Protein AF-A0A957NV03-F1 (afdb_monomer_lite)

pLDDT: mean 85.72, std 12.68, range [46.47, 97.94]

Structure (mmCIF, N/CA/C/O backbone):
data_AF-A0A957NV03-F1
#
_entry.id   AF-A0A957NV03-F1
#
loop_
_atom_site.group_PDB
_atom_site.id
_atom_site.type_symbol
_atom_site.label_atom_id
_atom_site.label_alt_id
_atom_site.label_comp_id
_atom_site.label_asym_id
_atom_site.label_entity_id
_atom_site.label_seq_id
_atom_site.pdbx_PDB_ins_code
_atom_site.Cartn_x
_atom_site.Cartn_y
_atom_site.Cartn_z
_atom_site.occupancy
_atom_site.B_iso_or_equiv
_atom_site.auth_seq_id
_atom_site.auth_comp_id
_atom_site.auth_asym_id
_atom_site.auth_atom_id
_atom_site.pdbx_PDB_model_num
ATOM 1 N N . MET A 1 1 ? -31.231 8.251 11.715 1.00 48.91 1 MET A N 1
ATOM 2 C CA . MET A 1 1 ? -30.015 7.651 11.128 1.00 48.91 1 MET A CA 1
ATOM 3 C C . MET A 1 1 ? -29.763 6.342 11.846 1.00 48.91 1 MET A C 1
ATOM 5 O O . MET A 1 1 ? -29.862 6.335 13.066 1.00 48.91 1 MET A O 1
ATOM 9 N N . VAL A 1 2 ? -29.524 5.251 11.121 1.00 46.47 2 VAL A N 1
ATOM 10 C CA . VAL A 1 2 ? -29.076 3.990 11.728 1.00 46.47 2 VAL A CA 1
ATOM 11 C C . VAL A 1 2 ? -27.560 4.096 11.855 1.00 46.47 2 VAL A C 1
ATOM 13 O O . VAL A 1 2 ? -26.880 4.207 10.840 1.00 46.47 2 VAL A O 1
ATOM 16 N N . ALA A 1 3 ? -27.045 4.147 13.083 1.00 68.62 3 ALA A N 1
ATOM 17 C CA . ALA A 1 3 ? -25.623 3.930 13.319 1.00 68.62 3 ALA A CA 1
ATOM 18 C C . ALA A 1 3 ? -25.361 2.442 13.063 1.00 68.62 3 ALA A C 1
ATOM 20 O O . ALA A 1 3 ? -26.075 1.599 13.600 1.00 68.62 3 ALA A O 1
ATOM 21 N N . THR A 1 4 ? -24.396 2.121 12.206 1.00 72.75 4 THR A N 1
ATOM 22 C CA . THR A 1 4 ? -24.126 0.743 11.763 1.00 72.75 4 THR A CA 1
ATOM 23 C C . THR A 1 4 ? -23.690 -0.185 12.901 1.00 72.75 4 THR A C 1
ATOM 25 O O . THR A 1 4 ? -23.749 -1.397 12.732 1.00 72.75 4 THR A O 1
ATOM 28 N N . GLY A 1 5 ? -23.273 0.366 14.051 1.00 84.19 5 GLY A N 1
ATOM 29 C CA . GLY A 1 5 ? -22.762 -0.403 15.190 1.00 84.19 5 GLY A CA 1
ATOM 30 C C . GLY A 1 5 ? -21.439 -1.110 14.889 1.00 84.19 5 GLY A C 1
ATOM 31 O O . GLY A 1 5 ? -21.126 -2.103 15.530 1.00 84.19 5 GLY A O 1
ATOM 32 N N . ILE A 1 6 ? -20.708 -0.650 13.868 1.00 87.50 6 ILE A N 1
ATOM 33 C CA . ILE A 1 6 ? -19.440 -1.242 13.439 1.00 87.50 6 ILE A CA 1
ATOM 34 C C . ILE A 1 6 ? -18.305 -0.681 14.302 1.00 87.50 6 ILE A C 1
ATOM 36 O O . ILE A 1 6 ? -18.028 0.522 14.273 1.00 87.50 6 ILE A O 1
ATOM 40 N N . ASP A 1 7 ? -17.625 -1.576 15.017 1.00 91.50 7 ASP A N 1
ATOM 41 C CA . ASP A 1 7 ? -16.477 -1.260 15.879 1.00 91.50 7 ASP A CA 1
ATOM 42 C C . ASP A 1 7 ? -15.123 -1.492 15.186 1.00 91.50 7 ASP A C 1
ATOM 44 O O . ASP A 1 7 ? -14.074 -1.098 15.697 1.00 91.50 7 ASP A O 1
ATOM 48 N N . GLY A 1 8 ? -15.128 -2.125 14.009 1.00 93.50 8 GLY A N 1
ATOM 49 C CA . GLY A 1 8 ? -13.911 -2.471 13.285 1.00 93.50 8 GLY A CA 1
ATOM 50 C C . GLY A 1 8 ? -14.093 -2.556 11.775 1.00 93.50 8 GLY A C 1
ATOM 51 O O . GLY A 1 8 ? -15.177 -2.863 11.285 1.00 93.50 8 GLY A O 1
ATOM 52 N N . LEU A 1 9 ? -13.012 -2.306 11.042 1.00 94.50 9 LEU A N 1
ATOM 53 C CA . LEU A 1 9 ? -12.926 -2.496 9.597 1.00 94.50 9 LEU A CA 1
ATOM 54 C C . LEU A 1 9 ? -11.774 -3.456 9.298 1.00 94.50 9 LEU A C 1
ATOM 56 O O . LEU A 1 9 ? -10.639 -3.192 9.693 1.00 94.50 9 LEU A O 1
ATOM 60 N N . TRP A 1 10 ? -12.083 -4.557 8.616 1.00 94.88 10 TRP A N 1
ATOM 61 C CA . TRP A 1 10 ? -11.098 -5.485 8.070 1.00 94.88 10 TRP A CA 1
ATOM 62 C C . TRP A 1 10 ? -11.007 -5.256 6.569 1.00 94.88 10 TRP A C 1
ATOM 64 O O . TRP A 1 10 ? -11.971 -5.507 5.845 1.00 94.88 10 TRP A O 1
ATOM 74 N N . VAL A 1 11 ? -9.864 -4.752 6.125 1.00 94.50 11 VAL A N 1
ATOM 75 C CA . VAL A 1 11 ? -9.559 -4.581 4.711 1.00 94.50 11 VAL A CA 1
ATOM 76 C C . VAL A 1 11 ? -8.785 -5.811 4.268 1.00 94.50 11 VAL A C 1
ATOM 78 O O . VAL A 1 11 ? -7.706 -6.077 4.799 1.00 94.50 11 VAL A O 1
ATOM 81 N N . ASP A 1 12 ? -9.366 -6.551 3.325 1.00 90.81 12 ASP A N 1
ATOM 82 C CA . ASP A 1 12 ? -8.708 -7.655 2.615 1.00 90.81 12 ASP A CA 1
ATOM 83 C C . ASP A 1 12 ? -7.417 -7.155 1.928 1.00 90.81 12 ASP A C 1
ATOM 85 O O . ASP A 1 12 ? -7.153 -5.950 1.852 1.00 90.81 12 ASP A O 1
ATOM 89 N N . GLN A 1 13 ? -6.581 -8.057 1.428 1.00 86.88 13 GLN A N 1
ATOM 90 C CA . GLN A 1 13 ? -5.290 -7.707 0.853 1.00 86.88 13 GLN A CA 1
ATOM 91 C C . GLN A 1 13 ? -5.417 -6.703 -0.297 1.00 86.88 13 GLN A C 1
ATOM 93 O O . GLN A 1 13 ? -5.897 -7.009 -1.391 1.00 86.88 13 GLN A O 1
ATOM 98 N N . VAL A 1 14 ? -4.894 -5.496 -0.076 1.00 88.56 14 VAL A N 1
ATOM 99 C CA . VAL A 1 14 ? -4.741 -4.495 -1.133 1.00 88.56 14 VAL A CA 1
ATOM 100 C C . VAL A 1 14 ? -3.469 -4.802 -1.914 1.00 88.56 14 VAL A C 1
ATOM 102 O O . VAL A 1 14 ? -2.394 -4.973 -1.333 1.00 88.56 14 VAL A O 1
ATOM 105 N N . TYR A 1 15 ? -3.582 -4.843 -3.238 1.00 85.88 15 TYR A N 1
ATOM 106 C CA . TYR A 1 15 ? -2.468 -5.104 -4.140 1.00 85.88 15 TYR A CA 1
ATOM 107 C C . TYR A 1 15 ? -2.369 -4.051 -5.242 1.00 85.88 15 TYR A C 1
ATOM 109 O O . TYR A 1 15 ? -3.368 -3.556 -5.760 1.00 85.88 15 TYR A O 1
ATOM 117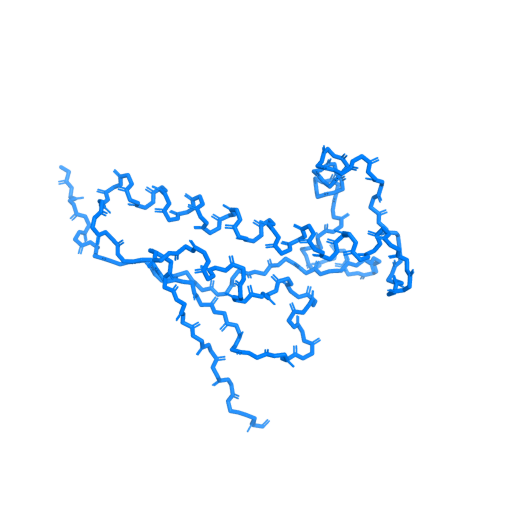 N N . LEU A 1 16 ? -1.135 -3.760 -5.649 1.00 88.62 16 LEU A N 1
ATOM 118 C CA . LEU A 1 16 ? -0.827 -2.953 -6.825 1.00 88.62 16 LEU A CA 1
ATOM 119 C C . LEU A 1 16 ? 0.256 -3.676 -7.623 1.00 88.62 16 LEU A C 1
ATOM 121 O O . LEU A 1 16 ? 1.433 -3.589 -7.288 1.00 88.62 16 LEU A O 1
ATOM 125 N N . GLN A 1 17 ? -0.138 -4.434 -8.647 1.00 86.69 17 GLN A N 1
ATOM 126 C CA . GLN A 1 17 ? 0.749 -5.366 -9.356 1.00 86.69 17 GLN A CA 1
ATOM 127 C C . GLN A 1 17 ? 1.823 -4.648 -10.173 1.00 86.69 17 GLN A C 1
ATOM 129 O O . GLN A 1 17 ? 1.489 -3.754 -10.937 1.00 86.69 17 GLN A O 1
ATOM 134 N N . SER A 1 18 ? 3.081 -5.095 -10.111 1.00 83.38 18 SER A N 1
ATOM 135 C CA . SER A 1 18 ? 4.235 -4.523 -10.827 1.00 83.38 18 SER A CA 1
ATOM 136 C C . SER A 1 18 ? 4.233 -4.793 -12.331 1.00 83.38 18 SER A C 1
ATOM 138 O O . SER A 1 18 ? 5.268 -4.620 -12.969 1.00 83.38 18 SER A O 1
ATOM 140 N N . SER A 1 19 ? 3.113 -5.261 -12.878 1.00 77.38 19 SER A N 1
ATOM 141 C CA . SER A 1 19 ? 2.914 -5.608 -14.278 1.00 77.38 19 SER A CA 1
ATOM 142 C C . SER A 1 19 ? 3.402 -4.492 -15.201 1.00 77.38 19 SER A C 1
ATOM 144 O O . SER A 1 19 ? 2.787 -3.427 -15.301 1.00 77.38 19 SER A O 1
ATOM 146 N N . ILE A 1 20 ? 4.520 -4.748 -15.876 1.00 73.94 20 ILE A N 1
ATOM 147 C CA . ILE A 1 20 ? 5.070 -3.929 -16.955 1.00 73.94 20 ILE A CA 1
ATOM 148 C C . ILE A 1 20 ? 5.148 -4.830 -18.188 1.00 73.94 20 ILE A C 1
ATOM 150 O O . ILE A 1 20 ? 5.739 -5.907 -18.131 1.00 73.94 20 ILE A O 1
ATOM 154 N N . GLY A 1 21 ? 4.560 -4.403 -19.304 1.00 64.56 21 GLY A N 1
ATOM 155 C CA . GLY A 1 21 ? 4.502 -5.210 -20.525 1.00 64.56 21 GLY A CA 1
ATOM 156 C C . GLY A 1 21 ? 3.194 -6.011 -20.639 1.00 64.56 21 GLY A C 1
ATOM 157 O O . GLY A 1 21 ? 2.152 -5.468 -20.305 1.00 64.56 21 GLY A O 1
ATOM 158 N N . PRO A 1 22 ? 3.198 -7.273 -21.119 1.00 53.03 22 PRO A N 1
ATOM 159 C CA . PRO A 1 22 ? 2.035 -7.963 -21.715 1.00 53.03 22 PRO A CA 1
ATOM 160 C C . PRO A 1 22 ? 0.904 -8.371 -20.746 1.00 53.03 22 PRO A C 1
ATOM 162 O O . PRO A 1 22 ? 0.101 -9.237 -21.078 1.00 53.03 22 PRO A O 1
ATO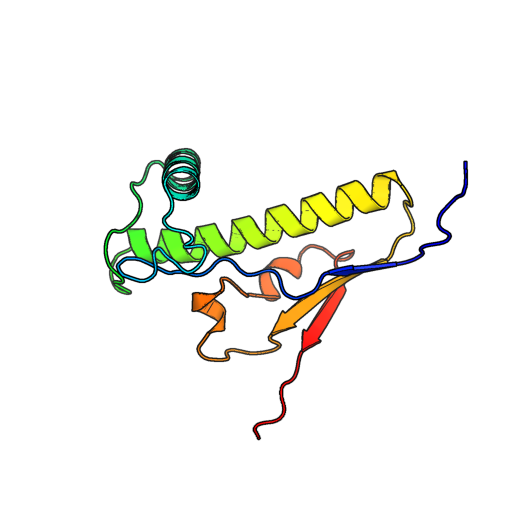M 165 N N . HIS A 1 23 ? 0.838 -7.768 -19.563 1.00 62.06 23 HIS A N 1
ATOM 166 C CA . HIS A 1 23 ? -0.156 -8.010 -18.515 1.00 62.06 23 HIS A CA 1
ATOM 167 C C . HIS A 1 23 ? -1.169 -6.852 -18.416 1.00 62.06 23 HIS A C 1
ATOM 169 O O . HIS A 1 23 ? -1.699 -6.571 -17.339 1.00 62.06 23 HIS A O 1
ATOM 175 N N . ASP A 1 24 ? -1.416 -6.157 -19.533 1.00 59.81 24 ASP A N 1
ATOM 176 C CA . ASP A 1 24 ? -2.322 -5.001 -19.631 1.00 59.81 24 ASP A CA 1
ATOM 177 C C . ASP A 1 24 ? -3.779 -5.337 -19.252 1.00 59.81 24 ASP A C 1
ATOM 179 O O . ASP A 1 24 ? -4.575 -4.451 -18.942 1.00 59.81 24 ASP A O 1
ATOM 183 N N . ASP A 1 25 ? -4.137 -6.621 -19.251 1.00 62.84 25 ASP A N 1
ATOM 184 C CA . ASP A 1 25 ? -5.432 -7.153 -18.835 1.00 62.84 25 ASP A CA 1
ATOM 185 C C . ASP A 1 25 ? -5.564 -7.361 -17.311 1.00 62.84 25 ASP A C 1
ATOM 187 O O . ASP A 1 25 ? -6.669 -7.608 -16.823 1.00 62.84 25 ASP A O 1
ATOM 191 N N . LEU A 1 26 ? -4.480 -7.210 -16.536 1.00 60.75 26 LEU A N 1
ATOM 192 C CA . LEU A 1 26 ? -4.410 -7.558 -15.107 1.00 60.75 26 LEU A CA 1
ATOM 193 C C . LEU A 1 26 ? -4.285 -6.353 -14.161 1.00 60.75 26 LEU A C 1
ATOM 195 O O . LEU A 1 26 ? -3.495 -6.386 -13.219 1.00 60.75 26 LEU A O 1
ATOM 199 N N . TRP A 1 27 ? -5.085 -5.303 -14.383 1.00 69.19 27 TRP A N 1
ATOM 200 C CA . TRP A 1 27 ? -5.101 -4.074 -13.561 1.00 69.19 27 TRP A CA 1
ATOM 201 C C . TRP A 1 27 ? -3.668 -3.578 -13.285 1.00 69.19 27 TRP A C 1
ATOM 203 O O . TRP A 1 27 ? -3.233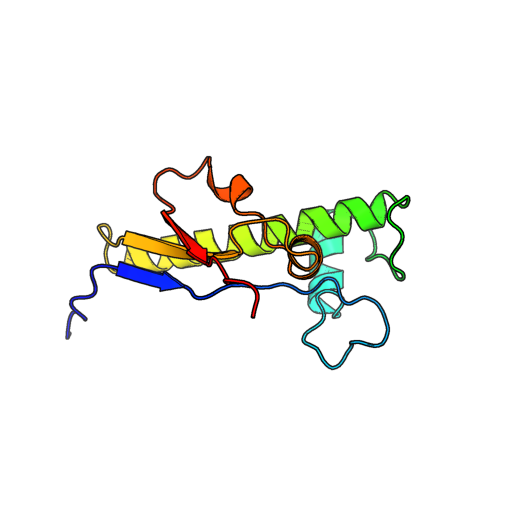 -3.512 -12.129 1.00 69.19 27 TRP A O 1
ATOM 213 N N . PRO A 1 28 ? -2.889 -3.322 -14.353 1.00 72.94 28 PRO A N 1
ATOM 214 C CA . PRO A 1 28 ? -1.461 -3.110 -14.226 1.00 72.94 28 PRO A CA 1
ATOM 215 C C . PRO A 1 28 ? -1.201 -1.809 -13.482 1.00 72.94 28 PRO A C 1
ATOM 217 O O . PRO A 1 28 ? -1.832 -0.791 -13.761 1.00 72.94 28 PRO A O 1
ATOM 220 N N . SER A 1 29 ? -0.188 -1.783 -12.618 1.00 80.31 29 SER A N 1
ATOM 221 C CA . SER A 1 29 ? 0.258 -0.510 -12.065 1.00 80.31 29 SER A CA 1
ATOM 222 C C . SER A 1 29 ? 0.930 0.375 -13.119 1.00 80.31 29 SER A C 1
ATOM 224 O O . SER A 1 29 ? 1.356 1.463 -12.789 1.00 80.31 29 SER A O 1
ATOM 226 N N . SER A 1 30 ? 1.085 -0.050 -14.375 1.00 84.56 30 SER A N 1
ATOM 227 C CA . SER A 1 30 ? 1.693 0.744 -15.455 1.00 84.56 30 SER A CA 1
ATOM 228 C C . SER A 1 30 ? 0.689 1.456 -16.369 1.00 84.56 30 SER A C 1
ATOM 230 O O . SER A 1 30 ? 1.081 2.024 -17.390 1.00 84.56 30 SER A O 1
ATOM 232 N N . ASP A 1 31 ? -0.594 1.483 -15.996 1.00 85.19 31 ASP A N 1
ATOM 233 C CA . ASP A 1 31 ? -1.628 2.204 -16.737 1.00 85.19 31 ASP A CA 1
ATOM 234 C C . ASP A 1 31 ? -1.350 3.731 -16.822 1.00 85.19 31 ASP A C 1
ATOM 236 O O . ASP A 1 31 ? -0.567 4.279 -16.033 1.00 85.19 31 ASP A O 1
ATOM 240 N N . PRO A 1 32 ? -1.988 4.469 -17.755 1.00 88.62 32 PRO A N 1
ATOM 241 C CA . PRO A 1 32 ? -1.725 5.897 -17.951 1.00 88.62 32 PRO A CA 1
ATOM 242 C C . PRO A 1 32 ? -1.908 6.775 -16.703 1.00 88.62 32 PRO A C 1
ATOM 244 O O . PRO A 1 32 ? -1.178 7.759 -16.549 1.00 88.62 32 PRO A O 1
ATOM 247 N N . CYS A 1 33 ? -2.849 6.445 -15.811 1.00 89.06 33 CYS A N 1
ATOM 248 C CA . CYS A 1 33 ? -3.048 7.188 -14.568 1.00 89.06 33 CYS A CA 1
ATOM 249 C C . CYS A 1 33 ? -1.880 6.949 -13.610 1.00 89.06 33 CYS A C 1
ATOM 251 O O . CYS A 1 33 ? -1.325 7.911 -13.076 1.00 89.06 33 CYS A O 1
ATOM 253 N N . SER A 1 34 ? -1.452 5.697 -13.449 1.00 89.94 34 SER A N 1
ATOM 254 C CA . SER A 1 34 ? -0.297 5.362 -12.614 1.00 89.94 34 SER A CA 1
ATOM 255 C C . SER A 1 34 ? 1.007 5.945 -13.168 1.00 89.94 34 SER A C 1
ATOM 257 O O . SER A 1 34 ? 1.811 6.493 -12.412 1.00 89.94 34 SER A O 1
ATOM 259 N N . ALA A 1 35 ? 1.192 5.945 -14.492 1.00 91.62 35 ALA A N 1
ATOM 260 C CA . ALA A 1 35 ? 2.327 6.595 -15.148 1.00 91.62 35 ALA A CA 1
ATOM 261 C C . ALA A 1 35 ? 2.371 8.109 -14.878 1.00 91.62 35 ALA A C 1
ATOM 263 O O . ALA A 1 35 ? 3.434 8.665 -14.580 1.00 91.62 35 ALA A O 1
ATOM 264 N N . ALA A 1 36 ? 1.219 8.783 -14.952 1.00 94.06 36 ALA A N 1
ATOM 265 C CA . ALA A 1 36 ? 1.110 10.204 -14.640 1.00 94.06 36 ALA A CA 1
ATOM 266 C C . ALA A 1 36 ? 1.368 10.488 -13.150 1.00 94.06 36 ALA A C 1
ATOM 268 O O . ALA A 1 36 ? 2.116 11.414 -12.828 1.00 94.06 36 ALA A O 1
ATOM 269 N N . ALA A 1 37 ? 0.805 9.677 -12.250 1.00 94.56 37 ALA A N 1
ATOM 270 C CA . ALA A 1 37 ? 0.987 9.814 -10.807 1.00 94.56 37 ALA A CA 1
ATOM 271 C C . ALA A 1 37 ? 2.454 9.605 -10.396 1.00 94.56 37 ALA A C 1
ATOM 273 O O . ALA A 1 37 ? 3.015 10.429 -9.672 1.00 94.56 37 ALA A O 1
ATOM 274 N N . PHE A 1 38 ? 3.118 8.580 -10.936 1.00 95.56 38 PHE A N 1
ATOM 275 C CA . PHE A 1 38 ? 4.540 8.332 -10.699 1.00 95.56 38 PHE A CA 1
ATOM 276 C C . PHE A 1 38 ? 5.416 9.488 -11.167 1.00 95.56 38 PHE A C 1
ATOM 278 O O . PHE A 1 38 ? 6.290 9.955 -10.429 1.00 95.56 38 PHE A O 1
ATOM 285 N N . LYS A 1 39 ? 5.154 9.998 -12.375 1.00 97.44 39 LYS A N 1
ATOM 286 C CA . LYS A 1 39 ? 5.870 11.152 -12.914 1.00 97.44 39 LYS A CA 1
ATOM 287 C C . LYS A 1 39 ? 5.646 12.405 -12.080 1.00 97.44 39 LYS A C 1
ATOM 289 O O . LYS A 1 39 ? 6.598 13.143 -11.844 1.00 97.44 39 LYS A O 1
ATOM 294 N N . SER A 1 40 ? 4.427 12.627 -11.595 1.00 97.56 40 SER A N 1
ATOM 295 C CA . SER A 1 40 ? 4.126 13.737 -10.690 1.00 97.56 40 SER A CA 1
ATOM 296 C C . SER A 1 40 ? 4.864 13.607 -9.355 1.00 97.56 40 SER A C 1
ATOM 298 O O . SER A 1 40 ? 5.346 14.606 -8.831 1.00 97.56 40 SER A O 1
ATOM 300 N N . ALA A 1 41 ? 4.966 12.394 -8.806 1.00 96.94 41 ALA A N 1
ATOM 301 C CA . ALA A 1 41 ? 5.592 12.147 -7.509 1.00 96.94 41 ALA A CA 1
ATOM 302 C C . ALA A 1 41 ? 7.129 12.174 -7.561 1.00 96.94 41 ALA A C 1
ATOM 304 O O . ALA A 1 41 ? 7.776 12.530 -6.579 1.00 96.94 41 ALA A O 1
ATOM 305 N N . THR A 1 42 ? 7.727 11.778 -8.688 1.00 97.44 42 THR A N 1
ATOM 306 C CA . THR A 1 42 ? 9.176 11.515 -8.770 1.00 97.44 42 THR A CA 1
ATOM 307 C C . THR A 1 42 ? 9.917 12.331 -9.826 1.00 97.44 42 THR A C 1
ATOM 309 O O . THR A 1 42 ? 11.143 12.403 -9.785 1.00 97.44 42 THR A O 1
ATOM 312 N N . GLY A 1 43 ? 9.209 12.921 -10.793 1.00 97.94 43 GLY A N 1
ATOM 313 C CA . GLY A 1 43 ? 9.798 13.538 -11.985 1.00 97.94 43 GLY A CA 1
ATOM 314 C C . GLY A 1 43 ? 10.317 12.539 -13.028 1.00 97.94 43 GLY A C 1
ATOM 315 O O . GLY A 1 43 ? 10.802 12.957 -14.080 1.00 97.94 43 GLY A O 1
ATOM 316 N N . LEU A 1 44 ? 10.216 11.231 -12.771 1.00 97.38 44 LEU A N 1
ATOM 317 C CA . LEU A 1 44 ? 10.716 10.169 -13.642 1.00 97.38 44 LEU A CA 1
ATOM 318 C C . LEU A 1 44 ? 9.602 9.633 -14.544 1.00 97.38 44 LEU A C 1
ATOM 320 O O . LEU A 1 44 ? 8.429 9.627 -14.179 1.00 97.38 44 LEU A O 1
ATOM 324 N N . ASN A 1 45 ? 9.963 9.153 -15.733 1.00 96.06 45 ASN A N 1
ATOM 325 C CA . ASN A 1 45 ? 9.029 8.362 -16.531 1.00 96.06 45 ASN A CA 1
ATOM 326 C C . ASN A 1 45 ? 8.979 6.930 -15.984 1.00 96.06 45 ASN A C 1
ATOM 328 O O . ASN A 1 45 ? 9.973 6.429 -15.455 1.00 96.06 45 ASN A O 1
ATOM 332 N N . LEU A 1 46 ? 7.825 6.283 -16.137 1.00 91.88 46 LEU A N 1
ATOM 333 C CA . LEU A 1 46 ? 7.613 4.899 -15.725 1.00 91.88 46 LEU A CA 1
ATOM 334 C C . LEU A 1 46 ? 8.583 3.961 -16.488 1.00 91.88 46 LEU A C 1
ATOM 336 O O . LEU A 1 46 ? 8.793 4.166 -17.690 1.00 91.88 46 LEU A O 1
ATOM 340 N N . PRO A 1 47 ? 9.219 2.977 -15.823 1.00 92.00 47 PRO A N 1
ATOM 341 C CA . PRO A 1 47 ? 10.087 2.004 -16.489 1.00 92.00 47 PRO A CA 1
ATOM 342 C C . PRO A 1 47 ? 9.297 1.136 -17.476 1.00 92.00 47 PRO A C 1
ATOM 344 O O . PRO A 1 47 ? 8.226 0.640 -17.160 1.00 92.00 47 PRO A O 1
ATOM 347 N N . VAL A 1 48 ? 9.838 0.914 -18.673 1.00 87.88 48 VAL A N 1
ATOM 348 C CA . VAL A 1 48 ? 9.146 0.159 -19.740 1.00 87.88 48 VAL A CA 1
ATOM 349 C C . VAL A 1 48 ? 9.454 -1.340 -19.738 1.00 87.88 48 VAL A C 1
ATOM 351 O O . VAL A 1 48 ? 8.836 -2.097 -20.479 1.00 87.88 48 VAL A O 1
ATOM 354 N N . THR A 1 49 ? 10.407 -1.766 -18.912 1.00 87.75 49 THR A N 1
ATOM 355 C CA . THR A 1 49 ? 10.808 -3.162 -18.723 1.00 87.75 49 THR A CA 1
ATOM 356 C C . THR A 1 49 ? 11.174 -3.395 -17.263 1.00 87.75 49 THR A C 1
ATOM 358 O O . THR A 1 49 ? 11.628 -2.474 -16.579 1.00 87.75 49 THR A O 1
ATOM 361 N N . GLU A 1 50 ? 11.012 -4.631 -16.801 1.00 88.00 50 GLU A N 1
ATOM 362 C CA . GLU A 1 50 ? 11.572 -5.077 -15.528 1.00 88.00 50 GLU A CA 1
ATOM 363 C C . GLU A 1 50 ? 13.104 -5.126 -15.617 1.00 88.00 50 GLU A C 1
ATOM 365 O O . GLU A 1 50 ? 13.659 -5.783 -16.497 1.00 88.00 50 GLU A O 1
ATOM 370 N N . ASP A 1 51 ? 13.775 -4.390 -14.730 1.00 91.12 51 ASP A N 1
ATOM 371 C CA . ASP A 1 51 ? 15.235 -4.335 -14.628 1.00 91.12 51 ASP A CA 1
ATOM 372 C C . ASP A 1 51 ? 15.633 -3.967 -13.192 1.00 91.12 51 ASP A C 1
ATOM 374 O O . ASP A 1 51 ? 15.540 -2.810 -12.780 1.00 91.12 51 ASP A O 1
ATOM 378 N N . TRP A 1 52 ? 16.066 -4.958 -12.415 1.00 90.62 52 TRP A N 1
ATOM 379 C CA . TRP A 1 52 ? 16.408 -4.786 -11.001 1.00 90.62 52 TRP A CA 1
ATOM 380 C C . TRP A 1 52 ? 17.676 -3.961 -10.766 1.00 90.62 52 TRP A C 1
ATOM 382 O O . TRP A 1 52 ? 17.839 -3.432 -9.665 1.00 90.62 52 TRP A O 1
ATOM 392 N N . ASP A 1 53 ? 18.523 -3.784 -11.782 1.00 96.38 53 ASP A N 1
ATOM 393 C CA . ASP A 1 53 ? 19.713 -2.930 -11.717 1.00 96.38 53 ASP A CA 1
ATOM 394 C C . ASP A 1 53 ? 19.402 -1.478 -12.126 1.00 96.38 53 ASP A C 1
ATOM 396 O O . ASP A 1 53 ? 20.205 -0.567 -11.895 1.00 96.38 53 ASP A O 1
ATOM 400 N N . ASN A 1 54 ? 18.214 -1.219 -12.687 1.00 95.19 54 ASN A N 1
ATOM 401 C CA . ASN A 1 54 ? 17.779 0.120 -13.058 1.00 95.19 54 ASN A CA 1
ATOM 402 C C . ASN A 1 54 ? 17.231 0.892 -11.839 1.00 95.19 54 ASN A C 1
ATOM 404 O O . ASN A 1 54 ? 16.170 0.548 -11.304 1.00 95.19 54 ASN A O 1
ATOM 408 N N . PRO A 1 55 ? 17.850 2.020 -11.438 1.00 96.38 55 PRO A N 1
ATOM 409 C CA . PRO A 1 55 ? 17.383 2.805 -10.294 1.00 96.38 55 PRO A CA 1
ATOM 410 C C . PRO A 1 55 ? 15.977 3.399 -10.491 1.00 96.38 55 PRO A C 1
ATOM 412 O O . PRO A 1 55 ? 15.280 3.662 -9.511 1.00 96.38 55 PRO A O 1
ATOM 415 N N . ILE A 1 56 ? 15.529 3.603 -11.736 1.00 95.75 56 ILE A N 1
ATOM 416 C CA . ILE A 1 56 ? 14.158 4.043 -12.034 1.00 95.75 56 ILE A CA 1
ATOM 417 C C . ILE A 1 56 ? 13.166 2.920 -11.718 1.00 95.75 56 ILE A C 1
ATOM 419 O O . ILE A 1 56 ? 12.119 3.186 -11.130 1.00 95.75 56 ILE A O 1
ATOM 423 N N . PHE A 1 57 ? 13.503 1.672 -12.049 1.00 93.75 57 PHE A N 1
ATOM 424 C CA . PHE A 1 57 ? 12.672 0.519 -11.714 1.00 93.75 57 PHE A CA 1
ATOM 425 C C . PHE A 1 57 ? 12.633 0.279 -10.202 1.00 93.75 57 PHE A C 1
ATOM 427 O O . PHE A 1 57 ? 11.558 0.139 -9.630 1.00 93.75 57 PHE A O 1
ATOM 434 N N . GLN A 1 58 ? 13.766 0.369 -9.507 1.00 94.19 58 GLN A N 1
ATOM 435 C CA . GLN A 1 58 ? 13.783 0.299 -8.041 1.00 94.19 58 GLN A CA 1
ATOM 436 C C . GLN A 1 58 ? 12.925 1.405 -7.399 1.00 94.19 58 GLN A C 1
ATOM 438 O O . GLN A 1 58 ? 12.146 1.151 -6.478 1.00 94.19 58 GLN A O 1
ATOM 443 N N . ARG A 1 59 ? 13.010 2.641 -7.915 1.00 95.81 59 ARG A N 1
ATOM 444 C CA . ARG A 1 59 ? 12.162 3.756 -7.463 1.00 95.81 59 ARG A CA 1
ATOM 445 C C . ARG A 1 59 ? 10.680 3.489 -7.723 1.00 95.81 59 ARG A C 1
ATOM 447 O O . ARG A 1 59 ? 9.851 3.860 -6.896 1.00 95.81 59 ARG A O 1
ATOM 454 N N . TRP A 1 60 ? 10.363 2.864 -8.851 1.00 94.06 60 TRP A N 1
ATOM 455 C CA . TRP A 1 60 ? 9.014 2.450 -9.207 1.00 94.06 60 TRP A CA 1
ATOM 456 C C . TRP A 1 60 ? 8.442 1.426 -8.227 1.00 94.06 60 TRP A C 1
ATOM 458 O O . TRP A 1 60 ? 7.329 1.615 -7.739 1.00 94.06 60 TRP A O 1
ATOM 468 N N . ILE A 1 61 ? 9.216 0.391 -7.884 1.00 92.19 61 ILE A N 1
ATOM 469 C CA . ILE A 1 61 ? 8.836 -0.590 -6.864 1.00 92.19 61 ILE A CA 1
ATOM 470 C C . ILE A 1 61 ? 8.469 0.131 -5.568 1.00 92.19 61 ILE A C 1
ATOM 472 O O . ILE A 1 61 ? 7.327 0.024 -5.128 1.00 92.19 61 ILE A O 1
ATOM 476 N N . LEU A 1 62 ? 9.387 0.933 -5.018 1.00 92.88 62 LEU A N 1
ATOM 477 C CA . LEU A 1 62 ? 9.169 1.641 -3.753 1.00 92.88 62 LEU A CA 1
ATOM 478 C C . LEU A 1 62 ? 7.935 2.546 -3.783 1.00 92.88 62 LEU A C 1
ATOM 480 O O . LEU A 1 62 ? 7.158 2.540 -2.835 1.00 92.88 62 LEU A O 1
ATOM 484 N N . TRP A 1 63 ? 7.728 3.297 -4.868 1.00 95.00 63 TRP A N 1
ATOM 485 C CA . TRP A 1 63 ? 6.566 4.176 -4.999 1.00 95.00 63 TRP A CA 1
ATOM 486 C C . TRP A 1 63 ? 5.241 3.413 -4.878 1.00 95.00 63 TRP A C 1
ATOM 488 O O . TRP A 1 63 ? 4.329 3.893 -4.213 1.00 95.00 63 TRP A O 1
ATOM 498 N N . ARG A 1 64 ? 5.131 2.203 -5.443 1.00 93.81 64 ARG A N 1
ATOM 499 C CA . ARG A 1 64 ? 3.900 1.400 -5.324 1.00 93.81 64 ARG A CA 1
ATOM 500 C C . ARG A 1 64 ? 3.607 1.001 -3.880 1.00 93.81 64 ARG A C 1
ATOM 502 O O . ARG A 1 64 ? 2.455 1.087 -3.464 1.00 93.81 64 ARG A O 1
ATOM 509 N N . HIS A 1 65 ? 4.633 0.631 -3.111 1.00 92.19 65 HIS A N 1
ATOM 510 C CA . HIS A 1 65 ? 4.465 0.337 -1.683 1.00 92.19 65 HIS A CA 1
ATOM 511 C C . HIS A 1 65 ? 3.928 1.563 -0.929 1.00 92.19 65 HIS A C 1
ATOM 513 O O . HIS A 1 65 ? 3.033 1.424 -0.097 1.00 92.19 65 HIS A O 1
ATOM 519 N N . THR A 1 66 ? 4.390 2.777 -1.263 1.00 93.38 66 THR A N 1
ATOM 520 C CA . THR A 1 66 ? 3.836 3.990 -0.639 1.00 93.38 66 THR A CA 1
ATOM 521 C C . THR A 1 66 ? 2.398 4.261 -1.070 1.00 93.38 66 THR A C 1
ATOM 523 O O . THR A 1 66 ? 1.617 4.712 -0.245 1.00 93.38 66 THR A O 1
ATOM 526 N N . GLN A 1 67 ? 2.011 3.948 -2.314 1.00 93.94 67 GLN A N 1
ATOM 527 C CA . GLN A 1 67 ? 0.619 4.123 -2.756 1.00 93.94 67 GLN A CA 1
ATOM 528 C C . GLN A 1 67 ? -0.351 3.235 -1.969 1.00 93.94 67 GLN A C 1
ATOM 530 O O . GLN A 1 67 ? -1.416 3.702 -1.571 1.00 93.94 67 GLN A O 1
ATOM 535 N N . ILE A 1 68 ? 0.021 1.977 -1.710 1.00 92.75 68 ILE A N 1
ATOM 536 C CA . ILE A 1 68 ? -0.779 1.067 -0.877 1.00 92.75 68 ILE A CA 1
ATOM 537 C C . ILE A 1 68 ? -0.899 1.608 0.551 1.00 92.75 68 ILE A C 1
ATOM 539 O O . ILE A 1 68 ? -1.995 1.633 1.114 1.00 92.75 68 ILE A O 1
ATOM 543 N N . ALA A 1 69 ? 0.206 2.094 1.122 1.00 93.00 69 ALA A N 1
ATOM 544 C CA . ALA A 1 69 ? 0.186 2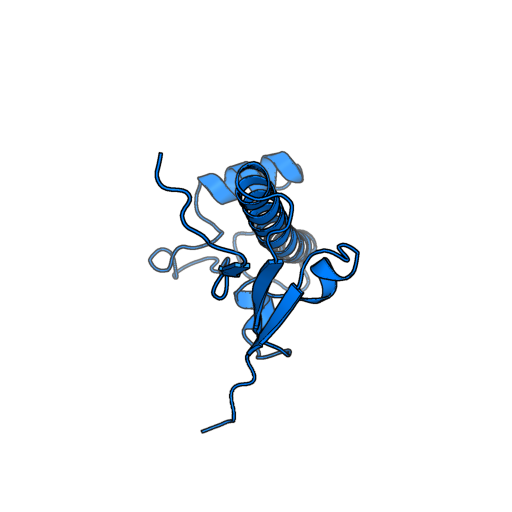.664 2.462 1.00 93.00 69 ALA A CA 1
ATOM 545 C C . ALA A 1 69 ? -0.679 3.927 2.557 1.00 93.00 69 ALA A C 1
ATOM 547 O O . ALA A 1 69 ? -1.517 4.021 3.453 1.00 93.00 69 ALA A O 1
ATOM 548 N N . ASP A 1 70 ? -0.533 4.857 1.613 1.00 94.62 70 ASP A N 1
ATOM 549 C CA . ASP A 1 70 ? -1.331 6.083 1.556 1.00 94.62 70 ASP A CA 1
ATOM 550 C C . ASP A 1 70 ? -2.827 5.766 1.411 1.00 94.62 70 ASP A C 1
ATOM 552 O O . ASP A 1 70 ? -3.657 6.374 2.092 1.00 94.62 70 ASP A O 1
ATOM 556 N N . PHE A 1 71 ? -3.176 4.778 0.579 1.00 94.75 71 PHE A N 1
ATOM 557 C CA . PHE A 1 71 ? -4.552 4.316 0.403 1.00 94.75 71 PHE A CA 1
ATOM 558 C C . PHE A 1 71 ? -5.154 3.795 1.714 1.00 94.75 71 PHE A C 1
ATOM 560 O O . PHE A 1 71 ? -6.197 4.285 2.150 1.00 94.75 71 PHE A O 1
ATOM 567 N N . LEU A 1 72 ? -4.480 2.860 2.387 1.00 95.44 72 LEU A N 1
ATOM 568 C CA . LEU A 1 72 ? -4.986 2.274 3.631 1.00 95.44 72 LEU A CA 1
ATOM 569 C C . LEU A 1 72 ? -5.052 3.298 4.772 1.00 95.44 72 LEU A C 1
ATOM 571 O O . LEU A 1 72 ? -5.980 3.279 5.581 1.00 95.44 72 LEU A O 1
ATOM 575 N N . LEU A 1 73 ? -4.093 4.228 4.844 1.00 95.50 73 LEU A N 1
ATOM 576 C CA . LEU A 1 73 ? -4.132 5.322 5.815 1.00 95.50 73 LEU A CA 1
ATOM 577 C C . LEU A 1 73 ? -5.311 6.267 5.556 1.00 95.50 73 LEU A C 1
ATOM 579 O O . LEU A 1 73 ? -5.958 6.703 6.512 1.00 95.50 73 LEU A O 1
ATOM 583 N N . ALA A 1 74 ? -5.612 6.562 4.288 1.00 96.94 74 ALA A N 1
ATOM 584 C CA . ALA A 1 74 ? -6.769 7.365 3.910 1.00 96.94 74 ALA A CA 1
ATOM 585 C C . ALA A 1 74 ? -8.089 6.650 4.240 1.00 96.94 74 ALA A C 1
ATOM 587 O O . ALA A 1 74 ? -9.003 7.276 4.779 1.00 96.94 74 ALA A O 1
ATOM 588 N N . GLU A 1 75 ? -8.174 5.343 3.990 1.00 96.06 75 GLU A N 1
ATOM 589 C CA . GLU A 1 75 ? -9.342 4.530 4.332 1.00 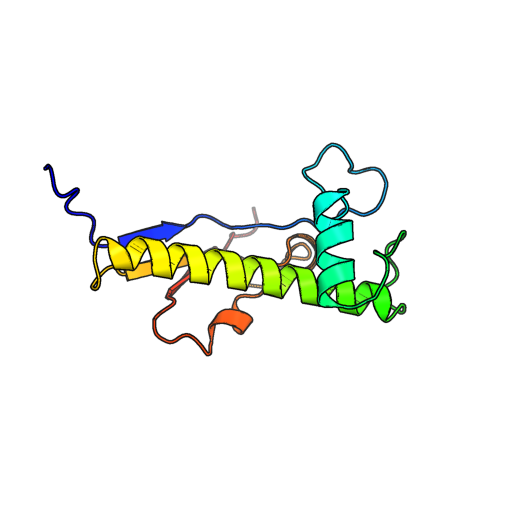96.06 75 GLU A CA 1
ATOM 590 C C . GLU A 1 75 ? -9.574 4.485 5.848 1.00 96.06 75 GLU A C 1
ATOM 592 O O . GLU A 1 75 ? -10.678 4.773 6.317 1.00 96.06 75 GLU A O 1
ATOM 597 N N . LYS A 1 76 ? -8.516 4.248 6.635 1.00 95.62 76 LYS A N 1
ATOM 598 C CA . LYS A 1 76 ? -8.562 4.324 8.102 1.00 95.62 76 LYS A CA 1
ATOM 599 C C . LYS A 1 76 ? -9.044 5.692 8.584 1.00 95.62 76 LYS A C 1
ATOM 601 O O . LYS A 1 76 ? -9.895 5.771 9.472 1.00 95.62 76 LYS A O 1
ATOM 606 N N . ALA A 1 77 ? -8.507 6.774 8.018 1.00 95.75 77 ALA A N 1
ATOM 607 C CA . ALA A 1 77 ? -8.908 8.129 8.383 1.00 95.75 77 ALA A CA 1
ATOM 608 C C . ALA A 1 77 ? -10.395 8.372 8.080 1.00 95.75 77 ALA A C 1
ATOM 610 O O . ALA A 1 77 ? -11.115 8.891 8.932 1.00 95.75 77 ALA A O 1
ATOM 611 N N . ALA A 1 78 ? -10.871 7.943 6.909 1.00 95.38 78 ALA A N 1
ATOM 612 C CA . ALA A 1 78 ? -12.274 8.052 6.524 1.00 95.38 78 ALA A CA 1
ATOM 613 C C . ALA A 1 78 ? -13.194 7.234 7.445 1.00 95.38 78 ALA A C 1
ATOM 615 O O . ALA A 1 78 ? -14.212 7.751 7.907 1.00 95.38 78 ALA A O 1
ATOM 616 N N . ALA A 1 79 ? -12.816 5.997 7.780 1.00 92.94 79 ALA A N 1
ATOM 617 C CA . ALA A 1 79 ? -13.565 5.153 8.708 1.00 92.94 79 ALA A CA 1
ATOM 618 C C . ALA A 1 79 ? -13.686 5.806 10.098 1.00 92.94 79 ALA A C 1
ATOM 620 O O . ALA A 1 79 ? -14.759 5.804 10.706 1.00 92.94 79 ALA A O 1
ATOM 621 N N . ARG A 1 80 ? -12.619 6.461 10.570 1.00 92.94 80 ARG A N 1
ATOM 622 C CA . ARG A 1 80 ? -12.616 7.151 11.867 1.00 92.94 80 ARG A CA 1
ATOM 623 C C . ARG A 1 80 ? -13.349 8.486 11.906 1.00 92.94 80 ARG A C 1
ATOM 625 O O . ARG A 1 80 ? -13.703 8.936 12.992 1.00 92.94 80 ARG A O 1
ATOM 632 N N . LEU A 1 81 ? -13.655 9.093 10.757 1.00 93.31 81 LEU A N 1
ATOM 633 C CA . LEU A 1 81 ? -14.613 10.205 10.712 1.00 93.31 81 LEU A CA 1
ATOM 634 C C . LEU A 1 81 ? -16.034 9.748 11.074 1.00 93.31 81 LEU A C 1
ATOM 636 O O . LEU A 1 81 ? -16.832 10.562 11.535 1.00 93.31 81 LEU A O 1
ATOM 640 N N . VAL A 1 82 ? -16.350 8.464 10.872 1.00 91.12 82 VAL A N 1
ATOM 641 C CA . VAL A 1 82 ? -17.645 7.868 11.231 1.00 91.12 82 VAL A CA 1
ATOM 642 C C . VAL A 1 82 ? -17.630 7.345 12.667 1.00 91.12 82 VAL A C 1
ATOM 644 O O . VAL A 1 82 ? -18.560 7.622 13.422 1.00 91.12 82 VAL A O 1
ATOM 647 N N . ASN A 1 83 ? -16.581 6.610 13.046 1.00 92.12 83 ASN A N 1
ATOM 648 C CA . ASN A 1 83 ? -16.382 6.103 14.403 1.00 92.12 83 ASN A CA 1
ATOM 649 C C . ASN A 1 83 ? -14.917 6.312 14.844 1.00 92.12 83 ASN A C 1
ATOM 651 O O . ASN A 1 83 ? -14.054 5.534 14.435 1.00 92.12 83 ASN A O 1
ATOM 655 N N . PRO A 1 84 ? -14.620 7.328 15.679 1.00 92.44 84 PRO A N 1
ATOM 656 C CA . PRO A 1 84 ? -13.258 7.617 16.135 1.00 92.44 84 PRO A CA 1
ATOM 657 C C . PRO A 1 84 ? -12.564 6.454 16.856 1.00 92.44 84 PRO A C 1
ATOM 659 O O . PRO A 1 84 ? -11.337 6.367 16.804 1.00 92.44 84 PRO A O 1
ATOM 662 N N . ASP A 1 85 ? -13.337 5.554 17.470 1.00 92.69 85 ASP A N 1
ATOM 663 C CA . ASP A 1 85 ? -12.840 4.404 18.232 1.00 92.69 85 ASP A CA 1
ATOM 664 C C . ASP A 1 85 ? -12.695 3.132 17.371 1.00 92.69 85 ASP A C 1
ATOM 666 O O . ASP A 1 85 ? -12.344 2.069 17.883 1.00 92.69 85 ASP A O 1
ATOM 670 N N . LEU A 1 86 ? -12.945 3.222 16.057 1.00 93.94 86 LEU A N 1
ATOM 671 C CA . LEU A 1 86 ? -12.884 2.082 15.144 1.00 93.94 86 LEU A CA 1
ATOM 672 C C . LEU A 1 86 ? -11.476 1.472 15.074 1.00 93.94 86 LEU A C 1
ATOM 674 O O . LEU A 1 86 ? -10.472 2.165 14.834 1.00 93.94 86 LEU A O 1
ATOM 678 N N . VAL A 1 87 ? -11.425 0.144 15.203 1.00 94.75 87 VAL A N 1
ATOM 679 C CA . VAL A 1 87 ? -10.210 -0.654 15.016 1.00 94.75 87 VAL A CA 1
ATOM 680 C C . VAL A 1 87 ? -10.048 -1.010 13.539 1.00 94.75 87 VAL A C 1
ATOM 682 O O . VAL A 1 87 ? -10.920 -1.630 12.936 1.00 94.75 87 VAL A O 1
ATOM 685 N N . PHE A 1 88 ? -8.928 -0.613 12.944 1.00 95.62 88 PHE A N 1
ATOM 686 C CA . PHE A 1 88 ? -8.645 -0.843 11.529 1.00 95.62 88 PHE A CA 1
ATOM 687 C C . PHE A 1 88 ? -7.605 -1.952 11.370 1.00 95.62 88 PHE A C 1
ATOM 689 O O . PHE A 1 88 ? -6.516 -1.851 11.943 1.00 95.62 88 PHE A O 1
ATOM 696 N N . PHE A 1 89 ? -7.938 -2.968 10.576 1.00 94.69 89 PHE A N 1
ATOM 697 C CA . PHE A 1 89 ? -7.065 -4.078 10.216 1.00 94.69 89 PHE A CA 1
ATOM 698 C C . PHE A 1 89 ? -6.792 -4.058 8.716 1.00 94.69 89 PHE A C 1
ATOM 700 O O . PHE A 1 89 ? -7.724 -4.047 7.915 1.00 94.69 89 PHE A O 1
ATOM 707 N N . ASN A 1 90 ? -5.516 -4.096 8.349 1.00 92.75 90 ASN A N 1
ATOM 708 C CA . ASN A 1 90 ? -5.087 -4.461 7.007 1.00 92.75 90 ASN A CA 1
ATOM 709 C C . ASN A 1 90 ? -4.663 -5.931 7.004 1.00 92.75 90 ASN A C 1
ATOM 711 O O . ASN A 1 90 ? -3.743 -6.309 7.733 1.00 92.75 90 ASN A O 1
ATOM 715 N N . GLU A 1 91 ? -5.287 -6.731 6.155 1.00 91.00 91 GLU A N 1
ATOM 716 C CA . GLU A 1 91 ? -4.772 -8.041 5.798 1.00 91.00 91 GLU A CA 1
ATOM 717 C C . GLU A 1 91 ? -3.582 -7.911 4.841 1.00 91.00 91 GLU A C 1
ATOM 719 O O . GLU A 1 91 ? -3.583 -7.108 3.902 1.00 91.00 91 GLU A O 1
ATOM 724 N N . ASN A 1 92 ? -2.534 -8.688 5.093 1.00 86.56 92 ASN A N 1
ATOM 725 C CA . ASN A 1 92 ? -1.338 -8.748 4.260 1.00 86.56 92 ASN A CA 1
ATOM 726 C C . ASN A 1 92 ? -0.711 -10.139 4.297 1.00 86.56 92 ASN A C 1
ATOM 728 O O . ASN A 1 92 ? -0.908 -10.903 5.243 1.00 86.56 92 ASN A O 1
ATOM 732 N N . ALA A 1 93 ? 0.092 -10.439 3.280 1.00 78.31 93 ALA A N 1
ATOM 733 C CA . ALA A 1 93 ? 0.891 -11.647 3.265 1.00 78.31 93 ALA A CA 1
ATOM 734 C C . ALA A 1 93 ? 2.015 -11.506 4.300 1.00 78.31 93 ALA A C 1
ATOM 736 O O . ALA A 1 93 ? 2.770 -10.535 4.316 1.00 78.31 93 ALA A O 1
ATOM 737 N N . SER A 1 94 ? 2.123 -12.493 5.185 1.00 63.38 94 SER A N 1
ATOM 738 C CA . SER A 1 94 ? 2.979 -12.428 6.380 1.00 63.38 94 SER A CA 1
ATOM 739 C C . SER A 1 94 ? 4.486 -12.405 6.100 1.00 63.38 94 SER A C 1
ATOM 741 O O . SER A 1 94 ? 5.279 -12.181 7.013 1.00 63.38 94 SER A O 1
ATOM 743 N N . VAL A 1 95 ? 4.901 -12.754 4.883 1.00 57.69 95 VAL A N 1
ATOM 744 C CA . VAL A 1 95 ? 6.278 -13.126 4.542 1.00 57.69 95 VAL A CA 1
ATOM 745 C C . VAL A 1 95 ? 6.548 -12.902 3.056 1.00 57.69 95 VAL A C 1
ATOM 747 O O . VAL A 1 95 ? 5.612 -12.788 2.268 1.00 57.69 95 VAL A O 1
ATOM 750 N N . ASP A 1 96 ? 7.836 -12.888 2.701 1.00 54.66 96 ASP A N 1
ATOM 751 C CA . ASP A 1 96 ? 8.425 -12.885 1.353 1.00 54.66 96 ASP A CA 1
ATOM 752 C C . ASP A 1 96 ? 7.986 -14.107 0.514 1.00 54.66 96 ASP A C 1
ATOM 754 O O . ASP A 1 96 ? 8.782 -14.925 0.053 1.00 54.66 96 ASP A O 1
ATOM 758 N N . ALA A 1 97 ? 6.677 -14.291 0.336 1.00 57.78 97 ALA A N 1
ATOM 759 C CA . ALA A 1 97 ? 6.170 -15.023 -0.802 1.00 57.78 97 ALA A CA 1
ATOM 760 C C . ALA A 1 97 ? 6.748 -14.307 -2.022 1.00 57.78 97 ALA A C 1
ATOM 762 O O . ALA A 1 97 ? 6.685 -13.081 -2.076 1.00 57.78 97 ALA A O 1
ATOM 763 N N . GLY A 1 98 ? 7.268 -15.027 -3.020 1.00 61.19 98 GLY A N 1
ATOM 764 C CA . GLY A 1 98 ? 7.903 -14.416 -4.203 1.00 61.19 98 GLY A CA 1
ATOM 765 C C . GLY A 1 98 ? 7.019 -13.426 -4.990 1.00 61.19 98 GLY A C 1
ATOM 766 O O . GLY A 1 98 ? 7.452 -12.866 -5.990 1.00 61.19 98 GLY A O 1
ATOM 767 N N . ARG A 1 99 ? 5.774 -13.206 -4.550 1.00 74.19 99 ARG A N 1
ATOM 768 C CA . ARG A 1 99 ? 4.830 -12.200 -5.031 1.00 74.19 99 ARG A CA 1
ATOM 769 C C . ARG A 1 99 ? 4.801 -10.899 -4.222 1.00 74.19 99 ARG A C 1
ATOM 771 O O . ARG A 1 99 ? 4.208 -9.953 -4.720 1.00 74.19 99 ARG A O 1
ATOM 778 N N . ALA A 1 100 ? 5.397 -10.795 -3.033 1.00 80.56 100 ALA A N 1
ATOM 779 C CA . ALA A 1 100 ? 5.253 -9.622 -2.159 1.00 80.56 100 ALA A CA 1
ATOM 780 C C . ALA A 1 100 ? 5.662 -8.324 -2.874 1.00 80.56 100 ALA A C 1
ATOM 782 O O . ALA A 1 100 ? 4.868 -7.389 -2.991 1.00 80.56 100 ALA A O 1
ATOM 783 N N . THR A 1 101 ? 6.846 -8.305 -3.493 1.00 85.06 101 THR A N 1
ATOM 784 C CA . THR A 1 101 ? 7.269 -7.164 -4.314 1.00 85.06 101 THR A CA 1
ATOM 785 C C . THR A 1 101 ? 6.419 -7.003 -5.574 1.00 85.06 101 THR A C 1
ATOM 787 O O . THR A 1 101 ? 6.126 -5.874 -5.972 1.00 85.06 101 THR A O 1
ATOM 790 N N . TYR A 1 102 ? 5.961 -8.102 -6.184 1.00 84.50 102 TYR A N 1
ATOM 791 C CA . TYR A 1 102 ? 5.060 -8.047 -7.338 1.00 84.50 102 TYR A CA 1
ATOM 792 C C . TYR A 1 102 ? 3.764 -7.302 -6.989 1.00 84.50 102 TYR A C 1
ATOM 794 O O . TYR A 1 102 ? 3.400 -6.381 -7.707 1.00 84.50 102 TYR A O 1
ATOM 802 N N . VAL A 1 103 ? 3.120 -7.579 -5.852 1.00 86.44 103 VAL A N 1
ATOM 803 C CA . VAL A 1 103 ? 1.867 -6.915 -5.436 1.00 86.44 103 VAL A CA 1
ATOM 804 C C . VAL A 1 103 ? 2.046 -5.646 -4.593 1.00 86.44 103 VAL A C 1
ATOM 806 O O . VAL A 1 103 ? 1.050 -5.070 -4.164 1.00 86.44 103 VAL A O 1
ATOM 809 N N . ALA A 1 104 ? 3.283 -5.188 -4.380 1.00 89.69 104 ALA A N 1
ATOM 810 C CA . ALA A 1 104 ? 3.609 -4.060 -3.499 1.00 89.69 104 ALA A CA 1
ATOM 811 C C . ALA A 1 104 ? 3.189 -4.270 -2.029 1.00 89.69 104 ALA A C 1
ATOM 813 O O . ALA A 1 104 ? 2.806 -3.329 -1.334 1.00 89.69 104 ALA A O 1
ATOM 814 N N . ASN A 1 105 ? 3.283 -5.509 -1.543 1.00 87.06 105 ASN A N 1
ATOM 815 C CA . ASN A 1 105 ? 2.994 -5.856 -0.160 1.00 87.06 105 ASN A CA 1
ATOM 816 C C . ASN A 1 105 ? 4.273 -5.768 0.688 1.00 87.06 105 ASN A C 1
ATOM 818 O O . ASN A 1 105 ? 5.251 -6.464 0.422 1.00 87.06 105 ASN A O 1
ATOM 822 N N . ASP A 1 106 ? 4.272 -4.877 1.677 1.00 87.81 106 ASP A N 1
ATOM 823 C CA . ASP A 1 106 ? 5.312 -4.776 2.704 1.00 87.81 106 ASP A CA 1
ATOM 824 C C . ASP A 1 106 ? 4.666 -4.292 4.012 1.00 87.81 106 ASP A C 1
ATOM 826 O O . ASP A 1 106 ? 4.422 -3.093 4.159 1.00 87.81 106 ASP A O 1
ATOM 830 N N . PRO A 1 107 ? 4.366 -5.184 4.973 1.00 86.25 107 PRO A N 1
ATOM 831 C CA . PRO A 1 107 ? 3.735 -4.780 6.225 1.00 86.25 107 PRO A CA 1
ATOM 832 C C . PRO A 1 107 ? 4.642 -3.920 7.117 1.00 86.25 107 PRO A C 1
ATOM 834 O O . PRO A 1 107 ? 4.152 -3.280 8.049 1.00 86.25 107 PRO A O 1
ATOM 837 N N . THR A 1 108 ? 5.953 -3.856 6.852 1.00 88.06 108 THR A N 1
ATOM 838 C CA . THR A 1 108 ? 6.877 -3.062 7.675 1.00 88.06 108 THR A CA 1
ATOM 839 C C . THR A 1 108 ? 6.655 -1.557 7.520 1.00 88.06 108 THR A C 1
ATOM 841 O O . THR A 1 108 ? 6.925 -0.802 8.458 1.00 88.06 108 THR A O 1
ATOM 844 N N . ILE A 1 109 ? 6.071 -1.115 6.398 1.00 89.44 109 ILE A N 1
ATOM 845 C CA . ILE A 1 109 ? 5.727 0.294 6.159 1.00 89.44 109 ILE A CA 1
ATOM 846 C C . ILE A 1 109 ? 4.694 0.828 7.165 1.00 89.44 109 ILE A C 1
ATOM 848 O O . ILE A 1 109 ? 4.600 2.036 7.375 1.00 89.44 109 ILE A O 1
ATOM 852 N N . TYR A 1 110 ? 3.954 -0.059 7.839 1.00 89.38 110 TYR A N 1
ATOM 853 C CA . TYR A 1 110 ? 2.941 0.306 8.829 1.00 89.38 110 TYR A CA 1
ATOM 854 C C . TYR A 1 110 ? 3.482 0.441 10.254 1.00 89.38 110 TYR A C 1
ATOM 856 O O . TYR A 1 110 ? 2.788 0.996 11.102 1.00 89.38 110 TYR A O 1
ATOM 864 N N . LEU A 1 111 ? 4.714 0.001 10.535 1.00 90.00 111 LEU A N 1
ATOM 865 C CA . LEU A 1 111 ? 5.304 0.050 11.882 1.00 90.00 111 LEU A CA 1
ATOM 866 C C . LEU A 1 111 ? 5.283 1.447 12.540 1.00 90.00 111 LEU A C 1
ATOM 868 O O . LEU A 1 111 ? 5.079 1.516 13.754 1.00 90.00 111 LEU A O 1
ATOM 872 N N . PRO A 1 112 ? 5.452 2.568 11.808 1.00 93.62 112 PRO A N 1
ATOM 873 C CA . PRO A 1 112 ? 5.337 3.908 12.391 1.00 93.62 112 PRO A CA 1
ATOM 874 C C . PRO A 1 112 ? 3.904 4.329 12.764 1.00 93.62 112 PRO A C 1
ATOM 876 O O . PRO A 1 112 ? 3.729 5.388 13.368 1.00 93.62 112 PRO A O 1
ATOM 879 N N . HIS A 1 113 ? 2.882 3.547 12.399 1.00 92.00 113 HIS A N 1
ATOM 880 C CA . HIS A 1 113 ? 1.465 3.851 12.598 1.00 92.00 113 HIS A CA 1
ATOM 881 C C . HIS A 1 113 ? 0.871 2.942 13.690 1.00 92.00 113 HIS A C 1
ATOM 883 O O . HIS A 1 113 ? 0.309 1.895 13.378 1.00 92.00 113 HIS A O 1
ATOM 889 N N . PRO A 1 114 ? 0.955 3.323 14.981 1.00 88.75 114 PRO A N 1
ATOM 890 C CA . PRO A 1 114 ? 0.570 2.459 16.110 1.00 88.75 114 PRO A CA 1
ATOM 891 C C . PRO A 1 114 ? -0.927 2.117 16.154 1.00 88.75 114 PRO A C 1
ATOM 893 O O . PRO A 1 114 ? -1.363 1.257 16.910 1.00 88.75 114 PRO A O 1
ATOM 896 N N . ASP A 1 115 ? -1.720 2.831 15.369 1.00 90.88 115 ASP A N 1
ATOM 897 C CA . ASP A 1 115 ? -3.162 2.726 15.242 1.00 90.88 115 ASP A CA 1
ATOM 898 C C . ASP A 1 115 ? -3.586 1.989 13.955 1.00 90.88 115 ASP A C 1
ATOM 900 O O . ASP A 1 115 ? -4.763 2.038 13.589 1.00 90.88 115 ASP A O 1
ATOM 904 N N . MET A 1 116 ? -2.627 1.36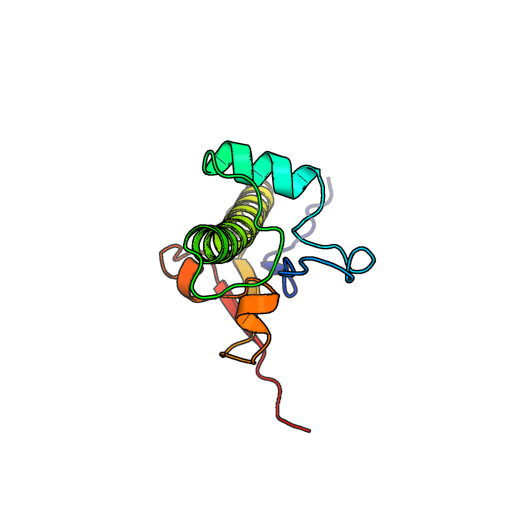1 13.265 1.00 90.75 116 MET A N 1
ATOM 905 C CA . MET A 1 116 ? -2.796 0.463 12.126 1.00 90.75 116 MET A CA 1
ATOM 906 C C . MET A 1 116 ? -2.545 -0.976 12.588 1.00 90.75 116 MET A C 1
ATOM 908 O O . MET A 1 116 ? -1.413 -1.333 12.901 1.00 90.75 116 MET A O 1
ATOM 912 N N . SER A 1 117 ? -3.587 -1.806 12.646 1.00 92.06 117 SER A N 1
ATOM 913 C CA . SER A 1 117 ? -3.416 -3.230 12.962 1.00 92.06 117 SER A CA 1
ATOM 914 C C . SER A 1 117 ? -3.188 -4.029 11.681 1.00 92.06 117 SER A C 1
ATOM 916 O O . SER A 1 117 ? -3.764 -3.713 10.640 1.00 92.06 117 SER A O 1
ATOM 918 N N . THR A 1 118 ? -2.372 -5.079 11.752 1.00 89.56 118 THR A N 1
ATOM 919 C CA . THR A 1 118 ? -2.097 -5.973 10.621 1.00 89.56 118 THR A CA 1
ATOM 920 C C . THR A 1 118 ? -2.587 -7.388 10.914 1.00 89.56 118 THR A C 1
ATOM 922 O O . THR A 1 118 ? -2.265 -7.965 11.952 1.00 89.56 118 THR A O 1
ATOM 925 N N . GLY A 1 119 ? -3.372 -7.947 9.994 1.00 90.06 119 GLY A N 1
ATOM 926 C CA . GLY A 1 119 ? -3.708 -9.365 9.932 1.00 90.06 119 GLY A CA 1
ATOM 927 C C . GLY A 1 119 ? -2.744 -10.065 8.981 1.00 90.06 119 GLY A C 1
ATOM 928 O O . GLY A 1 119 ? -2.741 -9.784 7.789 1.00 90.06 119 GLY A O 1
ATOM 929 N N . HIS A 1 120 ? -1.894 -10.935 9.513 1.00 87.69 120 HIS A N 1
ATOM 930 C CA . HIS A 1 120 ? -0.900 -11.663 8.731 1.00 87.69 120 HIS A CA 1
ATOM 931 C C . HIS A 1 120 ? -1.515 -12.965 8.207 1.00 87.69 120 HIS A C 1
ATOM 933 O O . HIS A 1 120 ? -1.759 -13.895 8.980 1.00 87.69 120 HIS A O 1
ATOM 939 N N . GLU A 1 121 ? -1.786 -13.022 6.905 1.00 81.50 121 GLU A N 1
ATOM 940 C CA . GLU A 1 121 ? -2.241 -14.237 6.238 1.00 81.50 121 GLU A CA 1
ATOM 941 C C . GLU A 1 121 ? -1.061 -15.204 6.090 1.00 81.50 121 GLU A C 1
ATOM 943 O O . GLU A 1 121 ? -0.060 -14.917 5.416 1.00 81.50 121 GLU A O 1
ATOM 948 N N . ILE A 1 122 ? -1.148 -16.340 6.785 1.00 76.56 122 ILE A N 1
ATOM 949 C CA . ILE A 1 122 ? -0.172 -17.426 6.712 1.00 76.56 122 ILE A CA 1
ATOM 950 C C . ILE A 1 122 ? -0.807 -18.549 5.901 1.00 76.56 122 ILE A C 1
ATOM 952 O O . ILE A 1 122 ? -1.576 -19.354 6.429 1.00 76.56 122 ILE A O 1
ATOM 956 N N . GLU A 1 123 ? -0.461 -18.623 4.620 1.00 67.19 123 GLU A N 1
ATOM 957 C CA . GLU A 1 123 ? -0.803 -19.778 3.797 1.00 67.19 123 GLU A CA 1
ATOM 958 C C . GLU A 1 123 ? 0.055 -20.977 4.229 1.00 67.19 123 GLU A C 1
ATOM 960 O O . GLU A 1 123 ? 1.289 -20.948 4.186 1.00 67.19 123 GLU A O 1
ATOM 965 N N . THR A 1 124 ? -0.584 -22.065 4.656 1.00 61.62 124 THR A N 1
ATOM 966 C CA . THR A 1 124 ? 0.109 -23.346 4.792 1.00 61.62 124 THR A CA 1
ATOM 967 C C . THR A 1 124 ? 0.226 -23.962 3.407 1.00 61.62 124 THR A C 1
ATOM 969 O O . THR A 1 124 ? -0.792 -24.304 2.812 1.00 61.62 124 THR A O 1
ATOM 972 N N . ILE A 1 125 ? 1.460 -24.096 2.919 1.00 54.28 125 ILE A N 1
ATOM 973 C CA . ILE A 1 125 ? 1.839 -24.856 1.717 1.00 54.28 125 ILE A CA 1
ATOM 974 C C . ILE A 1 125 ? 0.969 -26.119 1.579 1.00 54.28 125 ILE A C 1
ATOM 976 O O . ILE A 1 125 ? 1.030 -27.004 2.437 1.00 54.28 125 ILE A O 1
ATOM 980 N N . GLY A 1 126 ? 0.162 -26.169 0.518 1.00 46.72 126 GLY A N 1
ATOM 981 C CA . GLY A 1 126 ? -0.605 -27.332 0.066 1.00 46.72 126 GLY A CA 1
ATOM 982 C C . GLY A 1 126 ? -0.105 -27.814 -1.283 1.00 46.72 126 GLY A C 1
ATOM 983 O O . GLY A 1 126 ? 0.271 -26.948 -2.104 1.00 46.72 126 GLY A O 1
#

Foldseek 3Di:
DDQPPAQEDEDEAQFAFCDAPPVPVPNHCLDPVNQVVLCVVPVDGADNDDDPVDVNSVSVLVVRLVVVVVVQVVVVVVVCVSPVNYQYEYEFAQDPPVCCSRGSNDCVVCVVPPSYHYDHDDDDDD

Secondary structure (DSSP, 8-state):
-------EEEE---------SS-TTS--TTSHHHHHHHHHHHSPPPPSS--TT-HHHHHHHHHHHHHHHHHHHHHHHHHHHH-TT-EEEEEEESS--TTHHHHT--GGGGTT-TT-EEEEE-----

Sequence (126 aa):
MVATGIDGLWVDQVYLQSSIGPHDDLWPSSDPCSAAAFKSATGLNLPVTEDWDNPIFQRWILWRHTQIADFLLAEKAAARLVNPDLVFFNENASVDAGRATYVANDPTIYLPHPDMSTGHEIETIG

Radius of gyration: 16.52 Å; chains: 1; bounding box: 50×41×40 Å